Protein AF-A0A7S3E8C8-F1 (afdb_monomer_lite)

Secondary structure (DSSP, 8-state):
-HHHHHHHHHH-TTSHHHHHHHH-THHHHHHHHHHHHHHTTS-GGG---S-HHHHHHHHHS-HHHHHHHHHHHHHHHHHHHHHHHHHHHHHT--HHHHHHHHHHHHHHTHHHHHHHHHHHHHHH----HHHHHHHHHHHHHHHHHTT--

Structure (mmCIF, N/CA/C/O backbone):
data_AF-A0A7S3E8C8-F1
#
_entry.id   AF-A0A7S3E8C8-F1
#
loop_
_atom_site.group_PDB
_atom_site.id
_atom_site.type_symbol
_atom_site.label_atom_id
_atom_site.label_alt_id
_atom_site.label_comp_id
_atom_site.label_asym_id
_atom_site.label_entity_id
_atom_site.label_seq_id
_atom_site.pdbx_PDB_ins_code
_atom_site.Cartn_x
_atom_site.Cartn_y
_atom_site.Cartn_z
_atom_site.occupancy
_atom_site.B_iso_or_equiv
_atom_site.auth_seq_id
_atom_site.auth_comp_id
_atom_site.auth_asym_id
_atom_site.auth_atom_id
_atom_site.pdbx_PDB_model_num
ATOM 1 N N . MET A 1 1 ? 4.427 -25.048 -8.805 1.00 48.53 1 MET A N 1
ATOM 2 C CA . MET A 1 1 ? 4.996 -24.533 -7.536 1.00 48.53 1 MET A CA 1
ATOM 3 C C . MET A 1 1 ? 4.294 -23.279 -6.999 1.00 48.53 1 MET A C 1
ATOM 5 O O . MET A 1 1 ? 4.432 -23.003 -5.822 1.00 48.53 1 MET A O 1
ATOM 9 N N . THR A 1 2 ? 3.484 -22.568 -7.790 1.00 48.56 2 THR A N 1
ATOM 10 C CA . THR A 1 2 ? 2.741 -21.354 -7.383 1.00 48.56 2 THR A CA 1
ATOM 11 C C . THR A 1 2 ? 1.398 -21.616 -6.682 1.00 48.56 2 THR A C 1
ATOM 13 O O . THR A 1 2 ? 0.967 -20.808 -5.867 1.00 48.56 2 THR A O 1
ATOM 16 N N . LEU A 1 3 ? 0.749 -22.758 -6.941 1.00 51.91 3 LEU A N 1
ATOM 17 C CA . LEU A 1 3 ? -0.559 -23.095 -6.349 1.00 51.91 3 LEU A CA 1
ATOM 18 C C . LEU A 1 3 ? -0.491 -23.414 -4.845 1.00 51.91 3 LEU A C 1
ATOM 20 O O . LEU A 1 3 ? -1.421 -23.116 -4.103 1.00 51.91 3 LEU A O 1
ATOM 24 N N . PHE A 1 4 ? 0.621 -23.988 -4.380 1.00 50.88 4 PHE A N 1
ATOM 25 C CA . PHE A 1 4 ? 0.777 -24.381 -2.976 1.00 50.88 4 PHE A CA 1
ATOM 26 C C . PHE A 1 4 ? 0.984 -23.165 -2.064 1.00 50.88 4 PHE A C 1
ATOM 28 O O . PHE A 1 4 ? 0.383 -23.066 -0.997 1.00 50.88 4 PHE A O 1
ATOM 35 N N . THR A 1 5 ? 1.764 -22.188 -2.534 1.00 55.38 5 THR A N 1
ATOM 36 C CA . THR A 1 5 ? 1.972 -20.896 -1.868 1.00 55.38 5 THR A CA 1
ATOM 37 C C . THR A 1 5 ? 0.666 -20.110 -1.748 1.00 55.38 5 THR A C 1
ATOM 39 O O . THR A 1 5 ? 0.433 -19.465 -0.733 1.00 55.38 5 THR A O 1
ATOM 42 N N . TRP A 1 6 ? -0.220 -20.228 -2.739 1.00 53.78 6 TRP A N 1
ATOM 43 C CA . TRP A 1 6 ? -1.541 -19.597 -2.739 1.00 53.78 6 TRP A CA 1
ATOM 44 C C . TRP A 1 6 ? -2.514 -20.188 -1.725 1.00 53.78 6 TRP A C 1
ATOM 46 O O . TRP A 1 6 ? -3.202 -19.441 -1.029 1.00 53.78 6 TRP A O 1
ATOM 56 N N . ILE A 1 7 ? -2.573 -21.516 -1.612 1.00 57.75 7 ILE A N 1
ATOM 57 C CA . ILE A 1 7 ? -3.477 -22.185 -0.665 1.00 57.75 7 ILE A CA 1
ATOM 58 C C . ILE A 1 7 ? -3.061 -21.865 0.778 1.00 57.75 7 ILE A C 1
ATOM 60 O O . ILE A 1 7 ? -3.917 -21.561 1.607 1.00 57.75 7 ILE A O 1
ATOM 64 N N . LEU A 1 8 ? -1.752 -21.828 1.055 1.00 53.12 8 LEU A N 1
ATOM 65 C CA . LEU A 1 8 ? -1.210 -21.454 2.365 1.00 53.12 8 LEU A CA 1
ATOM 66 C C . LEU A 1 8 ? -1.481 -19.986 2.738 1.00 53.12 8 LEU A C 1
ATOM 68 O O . LEU A 1 8 ? -1.782 -19.703 3.896 1.00 53.12 8 LEU A O 1
ATOM 72 N N . PHE A 1 9 ? -1.426 -19.059 1.774 1.00 54.06 9 PHE A N 1
ATOM 73 C CA . PHE A 1 9 ? -1.706 -17.636 2.017 1.00 54.06 9 PHE A CA 1
ATOM 74 C C . PHE A 1 9 ? -3.205 -17.351 2.199 1.00 54.06 9 PHE A C 1
ATOM 76 O O . PHE A 1 9 ? -3.591 -16.489 2.988 1.00 54.06 9 PHE A O 1
ATOM 83 N N . THR A 1 10 ? -4.054 -18.109 1.499 1.00 59.75 10 THR A N 1
ATOM 84 C CA . THR A 1 10 ? -5.517 -17.957 1.548 1.00 59.75 10 THR A CA 1
ATOM 85 C C . THR A 1 10 ? -6.100 -18.454 2.874 1.00 59.75 10 THR A C 1
ATOM 87 O O . THR A 1 10 ? -7.103 -17.918 3.340 1.00 59.75 10 THR A O 1
ATOM 90 N N . TYR A 1 11 ? -5.471 -19.445 3.517 1.00 52.25 11 TYR A N 1
ATOM 91 C CA . TYR A 1 11 ? -6.059 -20.108 4.687 1.00 52.25 11 TYR A CA 1
ATOM 92 C C . TYR A 1 11 ? -5.745 -19.484 6.051 1.00 52.25 11 TYR A C 1
ATOM 94 O O . TYR A 1 11 ? -6.428 -19.813 7.019 1.00 52.25 11 TYR A O 1
ATOM 102 N N . SER A 1 12 ? -4.751 -18.598 6.190 1.00 42.97 12 SER A N 1
ATOM 103 C CA . SER A 1 12 ? -4.445 -18.028 7.515 1.00 42.97 12 SER A CA 1
ATOM 104 C C . SER A 1 12 ? -3.805 -16.628 7.503 1.00 42.97 12 SER A C 1
ATOM 106 O O . SER A 1 12 ? -2.688 -16.445 7.993 1.00 42.97 12 SER A O 1
ATOM 108 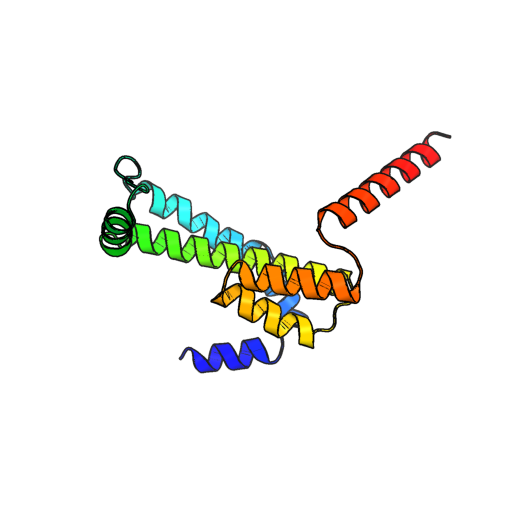N N . PRO A 1 13 ? -4.524 -15.593 7.050 1.00 51.66 13 PRO A N 1
ATOM 109 C CA . PRO A 1 13 ? -4.041 -14.214 7.118 1.00 51.66 13 PRO A CA 1
ATOM 110 C C . PRO A 1 13 ? -4.127 -13.575 8.514 1.00 51.66 13 PRO A C 1
ATOM 112 O O . PRO A 1 13 ? -3.551 -12.506 8.707 1.00 51.66 13 PRO A O 1
ATOM 115 N N . THR A 1 14 ? -4.790 -14.196 9.502 1.00 52.56 14 THR A N 1
ATOM 116 C CA . THR A 1 14 ? -4.987 -13.601 10.846 1.00 52.56 14 THR A CA 1
ATOM 117 C C . THR A 1 14 ? -4.350 -14.347 12.010 1.00 52.56 14 THR A C 1
ATOM 119 O O . THR A 1 14 ? -4.615 -14.018 13.165 1.00 52.56 14 THR A O 1
ATOM 122 N N . SER A 1 15 ? -3.468 -15.308 11.741 1.00 51.41 15 SER A N 1
ATOM 123 C CA . SER A 1 15 ? -2.573 -15.821 12.780 1.00 51.41 15 SER A CA 1
ATOM 124 C C . SER A 1 15 ? -1.452 -14.805 13.048 1.00 51.41 15 SER A C 1
ATOM 126 O O . SER A 1 15 ? -1.013 -14.085 12.148 1.00 51.41 15 SER A O 1
ATOM 128 N N . GLY A 1 16 ? -0.984 -14.716 14.297 1.00 49.22 16 GLY A N 1
ATOM 129 C CA . GLY A 1 16 ? -0.006 -13.707 14.737 1.00 49.22 16 GLY A CA 1
ATOM 130 C C . GLY A 1 16 ? 1.289 -13.645 13.911 1.00 49.22 16 GLY A C 1
ATOM 131 O O . GLY A 1 16 ? 1.915 -12.593 13.857 1.00 49.22 16 GLY A O 1
ATOM 132 N N . TYR A 1 17 ? 1.644 -14.721 13.201 1.00 44.00 17 TYR A N 1
ATOM 133 C CA . TYR A 1 17 ? 2.799 -14.785 12.299 1.00 44.00 17 TYR A CA 1
ATOM 134 C C . TYR A 1 17 ? 2.632 -13.939 11.028 1.00 44.00 17 TYR A C 1
ATOM 136 O O . TYR A 1 17 ? 3.545 -13.195 10.680 1.00 44.00 17 TYR A O 1
ATOM 144 N N . SER A 1 18 ? 1.452 -13.961 10.391 1.00 51.28 18 SER A N 1
ATOM 145 C CA . SER A 1 18 ? 1.112 -13.061 9.272 1.00 51.28 18 SER A CA 1
ATOM 146 C C . SER A 1 18 ? 1.284 -11.602 9.699 1.00 51.28 18 SER A C 1
ATOM 148 O O . SER A 1 18 ? 1.914 -10.806 9.012 1.00 51.28 18 SER A O 1
ATOM 150 N N . ARG A 1 19 ? 0.843 -11.275 10.916 1.00 49.81 19 ARG A N 1
ATOM 151 C CA . ARG A 1 19 ? 0.927 -9.931 11.496 1.00 49.81 19 ARG A CA 1
ATOM 152 C C . ARG A 1 19 ? 2.364 -9.452 11.739 1.00 49.81 19 ARG A C 1
ATOM 154 O O . ARG A 1 19 ? 2.595 -8.251 11.713 1.00 49.81 19 ARG A O 1
ATOM 161 N N . ILE A 1 20 ? 3.319 -10.361 11.944 1.00 47.94 20 ILE A N 1
ATOM 162 C CA . ILE A 1 20 ? 4.742 -10.042 12.152 1.00 47.94 20 ILE A CA 1
ATOM 163 C C . ILE A 1 20 ? 5.482 -9.954 10.811 1.00 47.94 20 ILE A C 1
ATOM 165 O O . ILE A 1 20 ? 6.244 -9.016 10.601 1.00 47.94 20 ILE A O 1
ATOM 169 N N . THR A 1 21 ? 5.230 -10.870 9.872 1.00 50.41 21 THR A N 1
ATOM 170 C CA . THR A 1 21 ? 5.872 -10.851 8.545 1.00 50.41 21 THR A CA 1
ATOM 171 C C . THR A 1 21 ? 5.335 -9.724 7.661 1.00 50.41 21 THR A C 1
ATOM 173 O O . THR A 1 21 ? 6.104 -9.075 6.961 1.00 50.41 21 THR A O 1
ATOM 176 N N . VAL A 1 22 ? 4.029 -9.455 7.726 1.00 51.84 22 VAL A N 1
ATOM 177 C CA . VAL A 1 22 ? 3.360 -8.369 6.998 1.00 51.84 22 VAL A CA 1
ATOM 178 C C . VAL A 1 22 ? 3.428 -7.058 7.788 1.00 51.84 22 VAL A C 1
ATOM 180 O O . VAL A 1 22 ? 3.573 -6.004 7.190 1.00 51.84 22 VAL A O 1
ATOM 183 N N . GLY A 1 23 ? 3.394 -7.067 9.123 1.00 48.53 23 GLY A N 1
ATOM 184 C CA . GLY A 1 23 ? 3.516 -5.835 9.923 1.00 48.53 23 GLY A CA 1
ATOM 185 C C . GLY A 1 23 ? 4.935 -5.267 10.002 1.00 48.53 23 GLY A C 1
ATOM 186 O O . GLY A 1 23 ? 5.109 -4.093 10.326 1.00 48.53 23 GLY A O 1
ATOM 187 N N . SER A 1 24 ? 5.955 -6.067 9.692 1.00 52.62 24 SER A N 1
ATOM 188 C CA . SER A 1 24 ? 7.333 -5.596 9.658 1.00 52.62 24 SER A CA 1
ATOM 189 C C . SER A 1 24 ? 7.620 -4.919 8.318 1.00 52.62 24 SER A C 1
ATOM 191 O O . SER A 1 24 ? 7.821 -5.578 7.298 1.00 52.62 24 SER A O 1
ATOM 193 N N . ALA A 1 25 ? 7.707 -3.585 8.327 1.00 58.84 25 ALA A N 1
ATOM 194 C CA . ALA A 1 25 ? 8.157 -2.773 7.188 1.00 58.84 25 ALA A CA 1
ATOM 195 C C . ALA A 1 25 ? 9.554 -3.173 6.654 1.00 58.84 25 ALA A C 1
ATOM 197 O O . ALA A 1 25 ? 9.988 -2.678 5.619 1.00 58.84 25 ALA A O 1
ATOM 198 N N . VAL A 1 26 ? 10.247 -4.092 7.335 1.00 61.03 26 VAL A N 1
ATOM 199 C CA . VAL A 1 26 ? 11.566 -4.631 6.993 1.00 61.03 26 VAL A CA 1
ATOM 200 C C . VAL A 1 26 ? 11.585 -5.325 5.629 1.00 61.03 26 VAL A C 1
ATOM 202 O O . VAL A 1 26 ? 12.539 -5.141 4.882 1.00 61.03 26 VAL A O 1
ATOM 205 N N . LEU A 1 27 ? 10.547 -6.082 5.260 1.00 63.69 27 LEU A N 1
ATOM 206 C CA . LEU A 1 27 ? 10.479 -6.773 3.962 1.00 63.69 27 LEU A CA 1
ATOM 207 C C . LEU A 1 27 ? 10.389 -5.806 2.766 1.00 63.69 27 LEU A C 1
ATOM 209 O O . LEU A 1 27 ? 11.241 -5.896 1.880 1.00 63.69 27 LEU A O 1
ATOM 213 N N . PRO A 1 28 ? 9.442 -4.846 2.730 1.00 65.06 28 PRO A N 1
ATOM 214 C CA . PRO A 1 28 ? 9.427 -3.834 1.676 1.00 65.06 28 PRO A CA 1
ATOM 215 C C . PRO A 1 28 ? 10.688 -2.956 1.688 1.00 65.06 28 PRO A C 1
ATOM 217 O O . PRO A 1 28 ? 11.153 -2.564 0.621 1.00 65.06 28 PRO A O 1
ATOM 220 N N . PHE A 1 29 ? 11.303 -2.708 2.852 1.00 66.38 29 PHE A N 1
ATOM 221 C CA . PHE A 1 29 ? 12.583 -1.994 2.928 1.00 66.38 29 PHE A CA 1
ATOM 222 C C . PHE A 1 29 ? 13.754 -2.776 2.327 1.00 66.38 29 PHE A C 1
ATOM 224 O O . PHE A 1 29 ? 14.553 -2.188 1.605 1.00 66.38 29 PHE A O 1
ATOM 231 N N . LEU A 1 30 ? 13.852 -4.084 2.574 1.00 67.88 30 LEU A N 1
ATOM 232 C CA . LEU A 1 30 ? 14.889 -4.939 1.985 1.00 67.88 30 LEU A CA 1
ATOM 233 C C . LEU A 1 30 ? 14.773 -4.991 0.458 1.00 67.88 30 LEU A C 1
ATOM 235 O O . LEU A 1 30 ? 15.778 -4.868 -0.238 1.00 67.88 30 LEU A O 1
ATOM 239 N N . PHE A 1 31 ? 13.548 -5.106 -0.061 1.00 66.94 31 PHE A N 1
ATOM 240 C CA . PHE A 1 31 ? 13.291 -5.051 -1.502 1.00 66.94 31 PHE A CA 1
ATOM 241 C C . PHE A 1 31 ? 13.584 -3.663 -2.093 1.00 66.94 31 PHE A C 1
ATOM 243 O O . PHE A 1 31 ? 14.195 -3.564 -3.156 1.00 66.94 31 PHE A O 1
ATOM 250 N N . SER A 1 32 ? 13.222 -2.593 -1.379 1.00 67.19 32 SER A N 1
ATOM 251 C CA . SER A 1 32 ? 13.526 -1.210 -1.767 1.00 67.19 32 SER A CA 1
ATOM 252 C C . SER A 1 32 ? 15.033 -0.928 -1.791 1.00 67.19 32 SER A C 1
ATOM 254 O O . SER A 1 32 ? 15.510 -0.237 -2.686 1.00 67.19 32 SER A O 1
ATOM 256 N N . LEU A 1 33 ? 15.816 -1.525 -0.882 1.00 71.75 33 LEU A N 1
ATOM 257 C CA . LEU A 1 33 ? 17.278 -1.386 -0.854 1.00 71.75 33 LEU A CA 1
ATOM 258 C C . LEU A 1 33 ? 17.973 -2.000 -2.081 1.00 71.75 33 LEU A C 1
ATOM 260 O O . LEU A 1 33 ? 19.069 -1.573 -2.437 1.00 71.75 33 LEU A O 1
ATOM 264 N N . GLY A 1 34 ? 17.348 -2.979 -2.739 1.00 69.19 34 GLY A N 1
ATOM 265 C CA . GLY A 1 34 ? 17.863 -3.567 -3.978 1.00 69.19 34 GLY A CA 1
ATOM 266 C C . GLY A 1 34 ? 17.756 -2.630 -5.185 1.00 69.19 34 GLY A C 1
ATOM 267 O O . GLY A 1 34 ? 18.578 -2.706 -6.095 1.00 69.19 34 GLY A O 1
ATOM 268 N N . ILE A 1 35 ? 16.795 -1.700 -5.178 1.00 73.38 35 ILE A N 1
ATOM 269 C CA . ILE A 1 35 ? 16.550 -0.764 -6.284 1.00 73.38 35 ILE A CA 1
ATOM 270 C C . ILE A 1 35 ? 17.755 0.148 -6.568 1.00 73.38 35 ILE A C 1
ATOM 272 O O . ILE A 1 35 ? 18.180 0.184 -7.725 1.00 73.38 35 ILE A O 1
ATOM 276 N N . PRO A 1 36 ? 18.368 0.845 -5.586 1.00 72.88 36 PRO A N 1
ATOM 277 C CA . PRO A 1 36 ? 19.541 1.668 -5.857 1.00 72.88 36 PRO A CA 1
ATOM 278 C C . PRO A 1 36 ? 20.728 0.855 -6.389 1.00 72.88 36 PRO A C 1
ATOM 280 O O . PRO A 1 36 ? 21.518 1.394 -7.142 1.00 72.88 36 PRO A O 1
ATOM 283 N N . LEU A 1 37 ? 20.862 -0.438 -6.090 1.00 72.56 37 LEU A N 1
ATOM 284 C CA . LEU A 1 37 ? 21.972 -1.239 -6.631 1.00 72.56 37 LEU A CA 1
ATOM 285 C C . LEU A 1 37 ? 21.837 -1.522 -8.134 1.00 72.56 37 LEU A C 1
ATOM 287 O O . LEU A 1 37 ? 22.843 -1.659 -8.829 1.00 72.56 37 LEU A O 1
ATOM 291 N N . VAL A 1 38 ? 20.605 -1.602 -8.638 1.00 72.06 38 VAL A N 1
ATOM 292 C CA . VAL A 1 38 ? 20.322 -1.920 -10.045 1.00 72.06 38 VAL A CA 1
ATOM 293 C C . VAL A 1 38 ? 20.105 -0.651 -10.869 1.00 72.06 38 VAL A C 1
ATOM 295 O O . VAL A 1 38 ? 20.528 -0.583 -12.018 1.00 72.06 38 VAL A O 1
ATOM 298 N N . ILE A 1 39 ? 19.532 0.403 -10.279 1.00 75.00 39 ILE A N 1
ATOM 299 C CA . ILE A 1 39 ? 19.195 1.633 -11.007 1.00 75.00 39 ILE A CA 1
ATOM 300 C C . ILE A 1 39 ? 20.423 2.388 -11.529 1.00 75.00 39 ILE A C 1
ATOM 302 O O . ILE A 1 39 ? 20.329 3.058 -12.550 1.00 75.00 39 ILE A O 1
ATOM 306 N N . TRP A 1 40 ? 21.588 2.235 -10.889 1.00 72.62 40 TRP A N 1
ATOM 307 C CA . TRP A 1 40 ? 22.852 2.801 -11.381 1.00 72.62 40 TRP A CA 1
ATOM 308 C C . TRP A 1 40 ? 23.318 2.184 -12.709 1.00 72.62 40 TRP A C 1
ATOM 310 O O . TRP A 1 40 ? 24.135 2.788 -13.398 1.00 72.62 40 TRP A O 1
ATOM 320 N N . LYS A 1 41 ? 22.809 1.002 -13.077 1.00 71.69 41 LYS A N 1
ATOM 321 C CA . LYS A 1 41 ? 23.080 0.352 -14.368 1.00 71.69 41 LYS A CA 1
ATOM 322 C C . LYS A 1 41 ? 22.092 0.756 -15.463 1.00 71.69 41 LYS A C 1
ATOM 324 O O . LYS A 1 41 ? 22.339 0.492 -16.635 1.00 71.69 41 LYS A O 1
ATOM 329 N N . VAL A 1 42 ? 20.976 1.379 -15.090 1.00 72.50 42 VAL A N 1
ATOM 330 C CA . VAL A 1 42 ? 19.905 1.751 -16.014 1.00 72.50 42 VAL A CA 1
ATOM 331 C C . VAL A 1 42 ? 20.171 3.146 -16.571 1.00 72.50 42 VAL A C 1
ATOM 333 O O . VAL A 1 42 ? 20.281 4.113 -15.819 1.00 72.50 42 VAL A O 1
ATOM 336 N N . ASP A 1 43 ? 20.211 3.281 -17.898 1.00 73.12 43 ASP A N 1
ATOM 337 C CA . ASP A 1 43 ? 20.355 4.587 -18.548 1.00 73.12 43 ASP A CA 1
ATOM 338 C C . ASP A 1 43 ? 19.012 5.332 -18.637 1.00 73.12 43 ASP A C 1
ATOM 340 O O . ASP A 1 43 ? 18.309 5.333 -19.646 1.00 73.12 43 ASP A O 1
ATOM 344 N N . ILE A 1 44 ? 18.641 5.997 -17.544 1.00 68.00 44 ILE A N 1
ATOM 345 C CA . ILE A 1 44 ? 17.363 6.717 -17.409 1.00 68.00 44 ILE A CA 1
ATOM 346 C C . ILE A 1 44 ? 17.252 7.896 -18.402 1.00 68.00 44 ILE A C 1
ATOM 348 O O . ILE A 1 44 ? 16.152 8.372 -18.677 1.00 68.00 44 ILE A O 1
ATOM 352 N N . ARG A 1 45 ? 18.364 8.383 -18.975 1.00 67.19 45 ARG A N 1
ATOM 353 C CA . ARG A 1 45 ? 18.368 9.567 -19.857 1.00 67.19 45 ARG A CA 1
ATOM 354 C C . ARG A 1 45 ? 17.656 9.338 -21.188 1.00 67.19 45 ARG A C 1
ATOM 356 O O . ARG A 1 45 ? 17.134 10.292 -21.754 1.00 67.19 45 ARG A O 1
ATOM 363 N N . ASN A 1 46 ? 17.608 8.094 -21.656 1.00 67.00 46 ASN A N 1
ATOM 364 C CA . ASN A 1 46 ? 16.944 7.710 -22.902 1.00 67.00 46 ASN A CA 1
ATOM 365 C C . ASN A 1 46 ? 15.527 7.150 -22.677 1.00 67.00 46 ASN A C 1
ATOM 367 O O . ASN A 1 46 ? 14.907 6.629 -23.606 1.00 67.00 46 ASN A O 1
ATOM 371 N N . LEU A 1 47 ? 14.997 7.247 -21.451 1.00 71.00 47 LEU A N 1
ATOM 372 C CA . LEU A 1 47 ? 13.693 6.698 -21.103 1.00 71.00 47 LEU A CA 1
ATOM 373 C C . LEU A 1 47 ? 12.564 7.525 -21.736 1.00 71.00 47 LEU A C 1
ATOM 375 O O . LEU A 1 47 ? 12.167 8.574 -21.227 1.00 71.00 47 LEU A O 1
ATOM 379 N N . ASN A 1 48 ? 12.007 7.026 -22.838 1.00 73.56 48 ASN A N 1
ATOM 380 C CA . ASN A 1 48 ? 10.849 7.633 -23.480 1.00 73.56 48 ASN A CA 1
ATOM 381 C C . ASN A 1 48 ? 9.538 6.988 -22.989 1.00 73.56 48 ASN A C 1
ATOM 383 O O . ASN A 1 48 ? 9.125 5.939 -23.480 1.00 73.56 48 ASN A O 1
ATOM 387 N N . ILE A 1 49 ? 8.872 7.647 -22.034 1.00 76.81 49 ILE A N 1
ATOM 388 C CA . ILE A 1 49 ? 7.569 7.243 -21.467 1.00 76.81 49 ILE A CA 1
ATOM 389 C C . ILE A 1 49 ? 6.354 7.753 -22.263 1.00 76.81 49 ILE A C 1
ATOM 391 O O . ILE A 1 49 ? 5.218 7.477 -21.886 1.00 76.81 49 ILE A O 1
ATOM 395 N N . SER A 1 50 ? 6.563 8.497 -23.355 1.00 79.56 50 SER A N 1
ATOM 396 C CA . SER A 1 50 ? 5.463 9.100 -24.129 1.00 79.56 50 SER A CA 1
ATOM 397 C C . SER A 1 50 ? 4.726 8.112 -25.040 1.00 79.56 50 SER A C 1
ATOM 399 O O . SER A 1 50 ? 3.611 8.396 -25.471 1.00 79.56 50 SER A O 1
ATOM 401 N N . SER A 1 51 ? 5.313 6.941 -25.312 1.00 84.44 51 SER A N 1
ATOM 402 C CA . SER A 1 51 ? 4.715 5.899 -26.148 1.00 84.44 51 SER A CA 1
ATOM 403 C C . SER A 1 51 ? 4.812 4.526 -25.488 1.00 84.44 51 SER A C 1
ATOM 405 O O . SER A 1 51 ? 5.867 4.134 -24.985 1.00 84.44 51 SER A O 1
ATOM 407 N N . ILE A 1 52 ? 3.713 3.764 -25.542 1.00 82.38 52 ILE A N 1
ATOM 408 C CA . ILE A 1 52 ? 3.633 2.391 -25.011 1.00 82.38 52 ILE A CA 1
ATOM 409 C C . ILE A 1 52 ? 4.637 1.472 -25.719 1.00 82.38 52 ILE A C 1
ATOM 411 O O . ILE A 1 52 ? 5.178 0.553 -25.109 1.00 82.38 52 ILE A O 1
ATOM 415 N N . GLU A 1 53 ? 4.910 1.723 -26.998 1.00 83.31 53 GLU A N 1
ATOM 416 C CA . GLU A 1 53 ? 5.816 0.897 -27.793 1.00 83.31 53 GLU A CA 1
ATOM 417 C C . GLU A 1 53 ? 7.279 1.112 -27.398 1.00 83.31 53 GLU A C 1
ATOM 419 O O . GLU A 1 53 ? 8.003 0.146 -27.160 1.00 83.31 53 GLU A O 1
ATOM 424 N N . SER A 1 54 ? 7.690 2.368 -27.206 1.00 78.69 54 SER A N 1
ATOM 425 C CA . SER A 1 54 ? 9.013 2.701 -26.665 1.00 78.69 54 SER A CA 1
ATOM 426 C C . SER A 1 54 ? 9.197 2.150 -25.250 1.00 78.69 54 SER A C 1
ATOM 428 O O . SER A 1 54 ? 10.249 1.591 -24.939 1.00 78.69 54 SER A O 1
ATOM 430 N N . LEU A 1 55 ? 8.153 2.231 -24.419 1.00 81.06 55 LEU A N 1
ATOM 431 C CA . LEU A 1 55 ? 8.165 1.682 -23.068 1.00 81.06 55 LEU A CA 1
ATOM 432 C C . LEU A 1 55 ? 8.312 0.155 -23.075 1.00 81.06 55 LEU A C 1
ATOM 434 O O . LEU A 1 55 ? 9.118 -0.383 -22.322 1.00 81.06 55 LEU A O 1
ATOM 438 N N . ARG A 1 56 ? 7.582 -0.550 -23.950 1.00 81.44 56 ARG A N 1
ATOM 439 C CA . ARG A 1 56 ? 7.687 -2.008 -24.103 1.00 81.44 56 ARG A CA 1
ATOM 440 C C . ARG A 1 56 ? 9.105 -2.415 -24.490 1.00 81.44 56 ARG A C 1
ATOM 442 O O . ARG A 1 56 ? 9.674 -3.287 -23.844 1.00 81.44 56 ARG A O 1
ATOM 449 N N . THR A 1 57 ? 9.678 -1.784 -25.509 1.00 80.94 57 THR A N 1
ATOM 450 C CA . THR A 1 57 ? 11.032 -2.110 -25.977 1.00 80.94 57 THR A CA 1
ATOM 451 C C . THR A 1 57 ? 12.070 -1.887 -24.883 1.00 80.94 57 THR A C 1
ATOM 453 O O . THR A 1 57 ? 12.984 -2.689 -24.734 1.00 80.94 57 THR A O 1
ATOM 456 N N . TYR A 1 58 ? 11.905 -0.843 -24.070 1.00 75.56 58 TYR A N 1
ATOM 457 C CA . TYR A 1 58 ? 12.834 -0.542 -22.987 1.00 75.56 58 TYR A CA 1
ATOM 458 C C . TYR A 1 58 ? 12.671 -1.470 -21.769 1.00 75.56 58 TYR A C 1
ATOM 460 O O . TYR A 1 58 ? 13.668 -1.906 -21.201 1.00 75.56 58 TYR A O 1
ATOM 468 N N . LEU A 1 59 ? 11.435 -1.820 -21.385 1.00 77.50 59 LEU A N 1
ATOM 469 C CA . LEU A 1 59 ? 11.172 -2.738 -20.266 1.00 77.50 59 LEU A CA 1
ATOM 470 C C . LEU A 1 59 ? 11.551 -4.184 -20.587 1.00 77.50 59 LEU A C 1
ATOM 472 O O . LEU A 1 59 ? 12.100 -4.867 -19.732 1.00 77.50 59 LEU A O 1
ATOM 476 N N . PHE A 1 60 ? 11.232 -4.665 -21.790 1.00 78.31 60 PHE A N 1
ATOM 477 C CA . PHE A 1 60 ? 11.500 -6.051 -22.186 1.00 78.31 60 PHE A CA 1
ATOM 478 C C . PHE A 1 60 ? 12.859 -6.236 -22.865 1.00 78.31 60 PHE A C 1
ATOM 480 O O . PHE A 1 60 ? 13.296 -7.367 -23.039 1.00 78.31 60 PHE A O 1
ATOM 487 N N . GLY A 1 61 ? 13.523 -5.150 -23.265 1.00 79.88 61 GLY A N 1
ATOM 488 C CA . GLY A 1 61 ? 14.860 -5.194 -23.857 1.00 79.88 61 GLY A CA 1
ATOM 489 C C . GLY A 1 61 ? 15.995 -5.152 -22.836 1.00 79.88 61 GLY A C 1
ATOM 490 O O . GLY A 1 61 ? 17.149 -5.304 -23.227 1.00 79.88 61 GLY A O 1
ATOM 491 N N . ASN A 1 62 ? 15.697 -4.914 -21.555 1.00 78.31 62 ASN A N 1
ATOM 492 C CA . ASN A 1 62 ? 16.714 -4.710 -20.532 1.00 78.31 62 ASN A CA 1
ATOM 493 C C . ASN A 1 62 ? 16.306 -5.397 -19.220 1.00 78.31 62 ASN A C 1
ATOM 495 O O . ASN A 1 62 ? 15.459 -4.895 -18.476 1.00 78.31 62 ASN A O 1
ATOM 499 N N . ASP A 1 63 ? 16.920 -6.547 -18.939 1.00 81.50 63 ASP A N 1
ATOM 500 C CA . ASP A 1 63 ? 16.576 -7.389 -17.787 1.00 81.50 63 ASP A CA 1
ATOM 501 C C . ASP A 1 63 ? 16.701 -6.633 -16.455 1.00 81.50 63 ASP A C 1
ATOM 503 O O . ASP A 1 63 ? 15.874 -6.809 -15.562 1.00 81.50 63 ASP A O 1
ATOM 507 N N . ASP A 1 64 ? 17.676 -5.725 -16.338 1.00 80.38 64 ASP A N 1
ATOM 508 C CA . ASP A 1 64 ? 17.875 -4.887 -15.149 1.00 80.38 64 ASP A CA 1
ATOM 509 C C . ASP A 1 64 ? 16.682 -3.943 -14.897 1.00 80.38 64 ASP A C 1
ATOM 511 O O . ASP A 1 64 ? 16.249 -3.758 -13.756 1.00 80.38 64 ASP A O 1
ATOM 515 N N . VAL A 1 65 ? 16.102 -3.374 -15.959 1.00 78.81 65 VAL A N 1
ATOM 516 C CA . VAL A 1 65 ? 14.934 -2.479 -15.874 1.00 78.81 65 VAL A CA 1
ATOM 517 C C . VAL A 1 65 ? 13.695 -3.262 -15.459 1.00 78.81 65 VAL A C 1
ATOM 519 O O . VAL A 1 65 ? 12.936 -2.816 -14.594 1.00 78.81 65 VAL A O 1
ATOM 522 N N . LEU A 1 66 ? 13.509 -4.449 -16.040 1.00 82.00 66 LEU A N 1
ATOM 523 C CA . LEU A 1 66 ? 12.426 -5.351 -15.672 1.00 82.00 66 LEU A CA 1
ATOM 524 C C . LEU A 1 66 ? 12.531 -5.765 -14.201 1.00 82.00 66 LEU A C 1
ATOM 526 O O . LEU A 1 66 ? 11.531 -5.767 -13.482 1.00 82.00 66 LEU A O 1
ATOM 530 N N . LEU A 1 67 ? 13.742 -6.069 -13.735 1.00 81.31 67 LEU A N 1
ATOM 531 C CA . LEU A 1 67 ? 14.006 -6.468 -12.359 1.00 81.31 67 LEU A CA 1
ATOM 532 C C . LEU A 1 67 ? 13.671 -5.328 -11.389 1.00 81.31 67 LEU A C 1
ATOM 534 O O . LEU A 1 67 ? 12.936 -5.551 -10.427 1.00 81.31 67 LEU A O 1
ATOM 538 N N . VAL A 1 68 ? 14.112 -4.097 -11.670 1.00 82.00 68 VAL A N 1
ATOM 539 C CA . VAL A 1 68 ? 13.731 -2.908 -10.883 1.00 82.00 68 VAL A CA 1
ATOM 540 C C . VAL A 1 68 ? 12.214 -2.753 -10.823 1.00 82.00 68 VAL A C 1
ATOM 542 O O . VAL A 1 68 ? 11.663 -2.569 -9.737 1.00 82.00 68 VAL A O 1
ATOM 545 N N . PHE A 1 69 ? 11.532 -2.880 -11.961 1.00 81.44 69 PHE A N 1
ATOM 546 C CA . PHE A 1 69 ? 10.078 -2.759 -12.029 1.00 81.44 69 PHE A CA 1
ATOM 547 C C . PHE A 1 69 ? 9.367 -3.826 -11.181 1.00 81.44 69 PHE A C 1
ATOM 549 O O . PHE A 1 69 ? 8.455 -3.507 -10.417 1.00 81.44 69 PHE A O 1
ATOM 556 N N . VAL A 1 70 ? 9.815 -5.083 -11.251 1.00 82.81 70 VAL A N 1
ATOM 557 C CA . VAL A 1 70 ? 9.257 -6.191 -10.460 1.00 82.81 70 VAL A CA 1
ATOM 558 C C . VAL A 1 70 ? 9.506 -5.996 -8.964 1.00 82.81 70 VAL A C 1
ATOM 560 O O . VAL A 1 70 ? 8.579 -6.169 -8.170 1.00 82.81 70 VAL A O 1
ATOM 563 N N . LEU A 1 71 ? 10.721 -5.605 -8.560 1.00 80.81 71 LEU A N 1
ATOM 564 C CA . LEU A 1 71 ? 11.034 -5.320 -7.154 1.00 80.81 71 LEU A CA 1
ATOM 565 C C . LEU A 1 71 ? 10.166 -4.179 -6.620 1.00 80.81 71 LEU A C 1
ATOM 567 O O . LEU A 1 71 ? 9.629 -4.281 -5.516 1.00 80.81 71 LEU A O 1
ATOM 571 N N . GLN A 1 72 ? 9.994 -3.115 -7.406 1.00 79.06 72 GLN A N 1
ATOM 572 C CA . GLN A 1 72 ? 9.193 -1.958 -7.021 1.00 79.06 72 GLN A CA 1
ATOM 573 C C . GLN A 1 72 ? 7.704 -2.304 -6.906 1.00 79.06 72 GLN A C 1
ATOM 575 O O . GLN A 1 72 ? 7.060 -1.907 -5.933 1.00 79.06 72 GLN A O 1
ATOM 580 N N . TYR A 1 73 ? 7.169 -3.097 -7.840 1.00 80.12 73 TYR A N 1
ATOM 581 C CA . TYR A 1 73 ? 5.799 -3.608 -7.773 1.00 80.12 73 TYR A CA 1
ATOM 582 C C . TYR A 1 73 ? 5.573 -4.461 -6.517 1.00 80.12 73 TYR A C 1
ATOM 584 O O . TYR A 1 73 ? 4.592 -4.270 -5.794 1.00 80.12 73 TYR A O 1
ATOM 592 N N . LEU A 1 74 ? 6.505 -5.368 -6.211 1.00 79.44 74 LEU A N 1
ATOM 593 C CA . LEU A 1 74 ? 6.395 -6.257 -5.057 1.00 79.44 74 LEU A CA 1
ATOM 594 C C . LEU A 1 74 ? 6.504 -5.493 -3.730 1.00 79.44 74 LEU A C 1
ATOM 596 O O . LEU A 1 74 ? 5.720 -5.736 -2.812 1.00 79.44 74 LEU A O 1
ATOM 600 N N . ALA A 1 75 ? 7.431 -4.535 -3.641 1.00 80.00 75 ALA A N 1
ATOM 601 C CA . ALA A 1 75 ? 7.589 -3.677 -2.471 1.00 80.00 75 ALA A CA 1
ATOM 602 C C . ALA A 1 75 ? 6.324 -2.848 -2.205 1.00 80.00 75 ALA A C 1
ATOM 604 O O . ALA A 1 75 ? 5.876 -2.769 -1.060 1.00 80.00 75 ALA A O 1
ATOM 605 N N . TYR A 1 76 ? 5.716 -2.282 -3.253 1.00 78.44 76 TYR A N 1
ATOM 606 C CA . TYR A 1 76 ? 4.460 -1.543 -3.135 1.00 78.44 76 TYR A CA 1
ATOM 607 C C . TYR A 1 76 ? 3.313 -2.439 -2.655 1.00 78.44 76 TYR A C 1
ATOM 609 O O . TYR A 1 76 ? 2.621 -2.090 -1.699 1.00 78.44 76 TYR A O 1
ATOM 617 N N . GLY A 1 77 ? 3.145 -3.621 -3.257 1.00 79.12 77 GLY A N 1
ATOM 618 C CA . GLY A 1 77 ? 2.106 -4.574 -2.859 1.00 79.12 77 GLY A CA 1
ATOM 619 C C . GLY A 1 77 ? 2.228 -5.010 -1.396 1.00 79.12 77 GLY A C 1
ATOM 620 O O . GLY A 1 77 ? 1.229 -5.044 -0.677 1.00 79.12 77 GLY A O 1
ATOM 621 N N . LEU A 1 78 ? 3.454 -5.274 -0.930 1.00 77.19 78 LEU A N 1
ATOM 622 C CA . LEU A 1 78 ? 3.724 -5.597 0.471 1.00 77.19 78 LEU A CA 1
ATOM 623 C C . LEU A 1 78 ? 3.400 -4.418 1.388 1.00 77.19 78 LEU A C 1
ATOM 625 O O . LEU A 1 78 ? 2.646 -4.602 2.334 1.00 77.19 78 LEU A O 1
ATOM 629 N N . LEU A 1 79 ? 3.894 -3.214 1.085 1.00 80.31 79 LEU A N 1
ATOM 630 C CA . LEU A 1 79 ? 3.659 -2.013 1.894 1.00 80.31 79 LEU A CA 1
ATOM 631 C C . LEU A 1 79 ? 2.160 -1.719 2.071 1.00 80.31 79 LEU A C 1
ATOM 633 O O . LEU A 1 79 ? 1.691 -1.452 3.179 1.00 80.31 79 LEU A O 1
ATOM 637 N N . VAL A 1 80 ? 1.400 -1.786 0.980 1.00 80.56 80 VAL A N 1
ATOM 638 C CA . VAL A 1 80 ? -0.044 -1.540 0.990 1.00 80.56 80 VAL A CA 1
ATOM 639 C C . VAL A 1 80 ? -0.787 -2.659 1.719 1.00 80.56 80 VAL A C 1
ATOM 641 O O . VAL A 1 80 ? -1.676 -2.378 2.523 1.00 80.56 80 VAL A O 1
ATOM 644 N N . GLY A 1 81 ? -0.403 -3.920 1.503 1.00 78.88 81 GLY A N 1
ATOM 645 C CA . GLY A 1 81 ? -0.952 -5.062 2.235 1.00 78.88 81 GLY A CA 1
ATOM 646 C C . GLY A 1 81 ? -0.715 -4.957 3.745 1.00 78.88 81 GLY A C 1
ATOM 647 O O . GLY A 1 81 ? -1.634 -5.198 4.529 1.00 78.88 81 GLY A O 1
ATOM 648 N N . SER A 1 82 ? 0.478 -4.516 4.156 1.00 76.81 82 SER A N 1
ATOM 649 C CA . SER A 1 82 ? 0.828 -4.206 5.546 1.00 76.81 82 SER A CA 1
ATOM 650 C C . SER A 1 82 ? -0.089 -3.159 6.142 1.00 76.81 82 SER A C 1
ATOM 652 O O . SER A 1 82 ? -0.675 -3.374 7.206 1.00 76.81 82 SER A O 1
ATOM 654 N N . TRP A 1 83 ? -0.243 -2.038 5.440 1.00 79.38 83 TRP A N 1
ATOM 655 C CA . TRP A 1 83 ? -1.112 -0.954 5.868 1.00 79.38 83 TRP A CA 1
ATOM 656 C C . TRP A 1 83 ? -2.560 -1.424 6.032 1.00 79.38 83 TRP A C 1
ATOM 658 O O . TRP A 1 83 ? -3.147 -1.202 7.089 1.00 79.38 83 TRP A O 1
ATOM 668 N N . MET A 1 84 ? -3.103 -2.149 5.048 1.00 77.44 84 MET A N 1
ATOM 669 C CA . MET A 1 84 ? -4.453 -2.710 5.122 1.00 77.44 84 MET A CA 1
ATOM 670 C C . MET A 1 84 ? -4.609 -3.637 6.326 1.00 77.44 84 MET A C 1
ATOM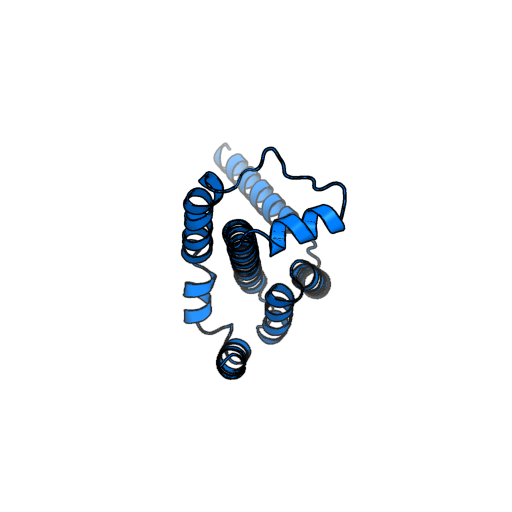 672 O O . MET A 1 84 ? -5.565 -3.480 7.075 1.00 77.44 84 MET A O 1
ATOM 676 N N . ALA A 1 85 ? -3.669 -4.564 6.548 1.00 75.62 85 ALA A N 1
ATOM 677 C CA . ALA A 1 85 ? -3.696 -5.510 7.667 1.00 75.62 85 ALA A CA 1
ATOM 678 C C . ALA A 1 85 ? -3.720 -4.806 9.036 1.00 75.62 85 ALA A C 1
ATOM 680 O O . ALA A 1 85 ? -4.485 -5.182 9.928 1.00 75.62 85 ALA A O 1
ATOM 681 N N . LEU A 1 86 ? -2.901 -3.765 9.198 1.00 75.69 86 LEU A N 1
ATOM 682 C CA . LEU A 1 86 ? -2.867 -2.925 10.396 1.00 75.69 86 LEU A CA 1
ATOM 683 C C . LEU A 1 86 ? -4.170 -2.139 10.575 1.00 75.69 86 LEU A C 1
ATOM 685 O O . LEU A 1 86 ? -4.718 -2.109 11.677 1.00 75.69 86 LEU A O 1
ATOM 689 N N . ASP A 1 87 ? -4.668 -1.528 9.505 1.00 78.75 87 ASP A N 1
ATOM 690 C CA . ASP A 1 87 ? -5.880 -0.712 9.511 1.00 78.75 87 ASP A CA 1
ATOM 691 C C . ASP A 1 87 ? -7.122 -1.551 9.838 1.00 78.75 87 ASP A C 1
ATOM 693 O O . ASP A 1 87 ? -7.877 -1.209 10.748 1.00 78.75 87 ASP A O 1
ATOM 697 N N . GLY A 1 88 ? -7.295 -2.713 9.206 1.00 76.19 88 GLY A N 1
ATOM 698 C CA . GLY A 1 88 ? -8.437 -3.579 9.494 1.00 76.19 88 GLY A CA 1
ATOM 699 C C . GLY A 1 88 ? -8.377 -4.193 10.889 1.00 76.19 88 GLY A C 1
ATOM 700 O O . GLY A 1 88 ? -9.417 -4.318 11.533 1.00 76.19 88 GLY A O 1
ATOM 701 N N . ALA A 1 89 ? -7.179 -4.468 11.420 1.00 74.69 89 ALA A N 1
ATOM 702 C CA . ALA A 1 89 ? -7.022 -4.864 12.818 1.00 74.69 89 ALA A CA 1
ATOM 703 C C . ALA A 1 89 ? -7.411 -3.735 13.792 1.00 74.69 89 ALA A C 1
ATOM 705 O O . ALA A 1 89 ? -8.039 -4.009 14.812 1.00 74.69 89 ALA A O 1
ATOM 706 N N . ARG A 1 90 ? -7.078 -2.471 13.484 1.00 74.25 90 ARG A N 1
ATOM 707 C CA . ARG A 1 90 ? -7.487 -1.298 14.285 1.00 74.25 90 ARG A CA 1
ATOM 708 C C . ARG A 1 90 ? -8.996 -1.063 14.234 1.00 74.25 90 ARG A C 1
ATOM 710 O O . ARG A 1 90 ? -9.594 -0.702 15.240 1.00 74.25 90 ARG A O 1
ATOM 717 N N . LEU A 1 91 ? -9.609 -1.275 13.073 1.00 75.75 91 LEU A N 1
ATOM 718 C CA . LEU A 1 91 ? -11.036 -1.046 12.835 1.00 75.75 91 LEU A CA 1
ATOM 719 C C . LEU A 1 91 ? -11.921 -2.256 13.191 1.00 75.75 91 LEU A C 1
ATOM 721 O O . LEU A 1 91 ? -13.148 -2.187 13.052 1.00 75.75 91 LEU A O 1
ATOM 725 N N . GLY A 1 92 ? -11.322 -3.365 13.634 1.00 77.12 92 GLY A N 1
ATOM 726 C CA . GLY A 1 92 ? -12.028 -4.609 13.939 1.00 77.12 92 GLY A CA 1
ATOM 727 C C . GLY A 1 92 ? -12.774 -5.174 12.728 1.00 77.12 92 GLY A C 1
ATOM 728 O O . GLY A 1 92 ? -13.900 -5.647 12.871 1.00 77.12 92 GLY A O 1
ATOM 729 N N . ILE A 1 93 ? -12.197 -5.046 11.529 1.00 79.12 93 ILE A N 1
ATOM 730 C CA . ILE A 1 93 ? -12.747 -5.626 10.300 1.00 79.12 93 ILE A CA 1
ATOM 731 C C . ILE A 1 93 ? -12.510 -7.140 10.351 1.00 79.12 93 ILE A C 1
ATOM 733 O O . ILE A 1 93 ? -11.392 -7.574 10.639 1.00 79.12 93 ILE A O 1
ATOM 737 N N . PRO A 1 94 ? -13.537 -7.965 10.090 1.00 76.81 94 PRO A N 1
ATOM 738 C CA . PRO A 1 94 ? -13.400 -9.406 10.191 1.00 76.81 94 PRO A CA 1
ATOM 739 C C . PRO A 1 94 ? -12.441 -9.956 9.128 1.00 76.81 94 PRO A C 1
ATOM 741 O O . PRO A 1 94 ? -12.471 -9.566 7.958 1.00 76.81 94 PRO A O 1
ATOM 744 N N . SER A 1 95 ? -11.627 -10.926 9.545 1.00 71.00 95 SER A N 1
ATOM 745 C CA . SER A 1 95 ? -10.564 -11.556 8.757 1.00 71.00 95 SER A CA 1
ATOM 746 C C . SER A 1 95 ? -11.009 -12.008 7.370 1.00 71.00 95 SER A C 1
ATOM 748 O O . SER A 1 95 ? -10.276 -11.824 6.404 1.00 71.00 95 SER A O 1
ATOM 750 N N . TYR A 1 96 ? -12.220 -12.565 7.263 1.00 75.94 96 TYR A N 1
ATOM 751 C CA . TYR A 1 96 ? -12.741 -13.135 6.019 1.00 75.94 96 TYR A CA 1
ATOM 752 C C . TYR A 1 96 ? -12.959 -12.087 4.914 1.00 75.94 96 TYR A C 1
ATOM 754 O O . TYR A 1 96 ? -12.873 -12.439 3.744 1.00 75.94 96 TYR A O 1
ATOM 762 N N . LEU A 1 97 ? -13.201 -10.814 5.261 1.00 77.00 97 LEU A N 1
ATOM 763 C CA . LEU A 1 97 ? -13.297 -9.713 4.290 1.00 77.00 97 LEU A CA 1
ATOM 764 C C . LEU A 1 97 ? -11.924 -9.152 3.925 1.00 77.00 97 LEU A C 1
ATOM 766 O O . LEU A 1 97 ? -11.731 -8.664 2.813 1.00 77.00 97 LEU A O 1
ATOM 770 N N . MET A 1 98 ? -10.952 -9.243 4.835 1.00 75.75 98 MET A N 1
ATOM 771 C CA . MET A 1 98 ? -9.590 -8.793 4.556 1.00 75.75 98 MET A CA 1
ATOM 772 C C . MET A 1 98 ? -8.869 -9.709 3.572 1.00 75.75 98 MET A C 1
ATOM 774 O O . MET A 1 98 ? -8.178 -9.201 2.696 1.00 75.75 98 MET A O 1
ATOM 778 N N . VAL A 1 99 ? -9.043 -11.033 3.674 1.00 74.31 99 VAL A N 1
ATOM 779 C CA . VAL A 1 99 ? -8.368 -12.009 2.792 1.00 74.31 99 VAL A CA 1
ATOM 780 C C . VAL A 1 99 ? -8.564 -11.704 1.302 1.00 74.31 99 VAL A C 1
ATOM 782 O O . VAL A 1 99 ? -7.559 -11.552 0.604 1.00 74.31 99 VAL A O 1
ATOM 785 N N . PRO A 1 100 ? -9.805 -11.568 0.789 1.00 78.31 100 PRO A N 1
ATOM 786 C CA . PRO A 1 100 ? -10.018 -11.290 -0.626 1.00 78.31 100 PRO A CA 1
ATOM 787 C C . PRO A 1 100 ? -9.499 -9.905 -1.022 1.00 78.31 100 PRO A C 1
ATOM 789 O O . PRO A 1 100 ? -8.963 -9.761 -2.117 1.00 78.31 100 PRO A O 1
ATOM 792 N N . CYS A 1 101 ? -9.577 -8.907 -0.133 1.00 78.56 101 CYS A N 1
ATOM 793 C CA . CYS A 1 101 ? -9.032 -7.577 -0.406 1.00 78.56 101 CYS A CA 1
ATOM 794 C C . CYS A 1 101 ? -7.504 -7.618 -0.548 1.00 78.56 101 CYS A C 1
ATOM 796 O O . CYS A 1 101 ? -6.966 -7.072 -1.504 1.00 78.56 101 CYS A O 1
ATOM 798 N N . LEU A 1 102 ? -6.799 -8.300 0.361 1.00 74.75 102 LEU A N 1
ATOM 799 C CA . LEU A 1 102 ? -5.343 -8.465 0.291 1.00 74.75 102 LEU A CA 1
ATOM 800 C C . LEU A 1 102 ? -4.915 -9.247 -0.957 1.00 74.75 102 LEU A C 1
ATOM 802 O O . LEU A 1 102 ? -3.953 -8.857 -1.619 1.00 74.75 102 LEU A O 1
ATOM 806 N N . ALA A 1 103 ? -5.639 -10.312 -1.307 1.00 77.06 103 ALA A N 1
ATOM 807 C CA . ALA A 1 103 ? -5.379 -11.064 -2.531 1.00 77.06 103 ALA A CA 1
ATOM 808 C C . ALA A 1 103 ? -5.571 -10.180 -3.774 1.00 77.06 103 ALA A C 1
ATOM 810 O O . ALA A 1 103 ? -4.696 -10.124 -4.638 1.00 77.06 103 ALA A O 1
ATOM 811 N N . MET A 1 104 ? -6.665 -9.417 -3.841 1.00 78.56 104 MET A N 1
ATOM 812 C CA . MET A 1 104 ? -6.890 -8.460 -4.925 1.00 78.56 104 MET A CA 1
ATOM 813 C C . MET A 1 104 ? -5.808 -7.382 -4.983 1.00 78.56 104 MET A C 1
ATOM 815 O O . MET A 1 104 ? -5.432 -6.985 -6.078 1.00 78.56 104 MET A O 1
ATOM 819 N N . THR A 1 105 ? -5.258 -6.935 -3.855 1.00 81.25 105 THR A N 1
ATOM 820 C CA . THR A 1 105 ? -4.169 -5.947 -3.849 1.00 81.25 105 THR A CA 1
ATOM 821 C C . THR A 1 105 ? -2.871 -6.518 -4.425 1.00 81.25 105 THR A C 1
ATOM 823 O O . THR A 1 105 ? -2.162 -5.812 -5.135 1.00 81.25 105 THR A O 1
ATOM 826 N N . MET A 1 106 ? -2.559 -7.801 -4.205 1.00 73.81 106 MET A N 1
ATOM 827 C CA . MET A 1 106 ? -1.385 -8.423 -4.840 1.00 73.81 106 MET A CA 1
ATOM 828 C C . MET A 1 106 ? -1.540 -8.596 -6.357 1.00 73.81 106 MET A C 1
ATOM 830 O O . MET A 1 106 ? -0.556 -8.464 -7.087 1.00 73.81 106 MET A O 1
ATOM 834 N N . TYR A 1 107 ? -2.750 -8.907 -6.832 1.00 72.88 107 TYR A N 1
ATOM 835 C CA . TYR A 1 107 ? -2.994 -9.256 -8.240 1.00 72.88 107 TYR A CA 1
ATOM 836 C C . TYR A 1 107 ? -3.450 -8.092 -9.110 1.00 72.88 107 TYR A C 1
ATOM 838 O O . TYR A 1 107 ? -3.063 -8.000 -10.270 1.00 72.88 107 TYR A O 1
ATOM 846 N N . LEU A 1 108 ? -4.279 -7.216 -8.555 1.00 78.88 108 LEU A N 1
ATOM 847 C CA . LEU A 1 108 ? -4.875 -6.076 -9.241 1.00 78.88 108 LEU A CA 1
ATOM 848 C C . LEU A 1 108 ? -4.341 -4.740 -8.704 1.00 78.88 108 LEU A C 1
ATOM 850 O O . LEU A 1 108 ? -4.898 -3.688 -9.023 1.00 78.88 108 LEU A O 1
ATOM 854 N N . GLY A 1 109 ? -3.284 -4.770 -7.882 1.00 77.25 109 GLY A N 1
ATOM 855 C CA . GLY A 1 109 ? -2.606 -3.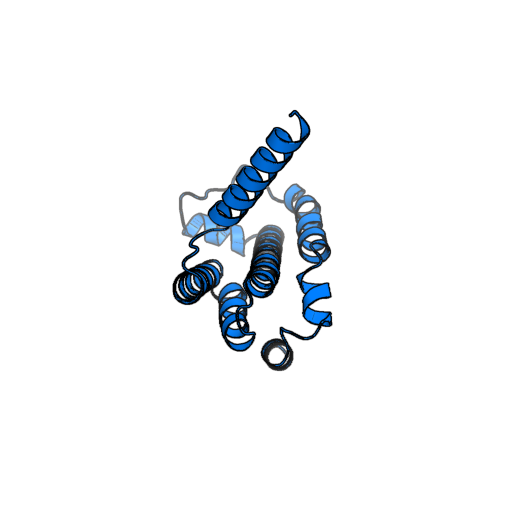589 -7.354 1.00 77.25 109 GLY A CA 1
ATOM 856 C C . GLY A 1 109 ? -3.576 -2.627 -6.651 1.00 77.25 109 GLY A C 1
ATOM 857 O O . GLY A 1 109 ? -4.130 -2.967 -5.602 1.00 77.25 109 GLY A O 1
ATOM 858 N N . PRO A 1 110 ? -3.825 -1.427 -7.211 1.00 77.12 110 PRO A N 1
ATOM 859 C CA . PRO A 1 110 ? -4.674 -0.410 -6.588 1.00 77.12 110 PRO A CA 1
ATOM 860 C C . PRO A 1 110 ? -6.155 -0.803 -6.492 1.00 77.12 110 PRO A C 1
ATOM 862 O O . PRO A 1 110 ? -6.875 -0.264 -5.652 1.00 77.12 110 PRO A O 1
ATOM 865 N N . PHE A 1 111 ? -6.633 -1.746 -7.309 1.00 80.38 111 PHE A N 1
ATOM 866 C CA . PHE A 1 111 ? -8.043 -2.140 -7.273 1.00 80.38 111 PHE A CA 1
ATOM 867 C C . PHE A 1 111 ? -8.414 -2.838 -5.957 1.00 80.38 111 PHE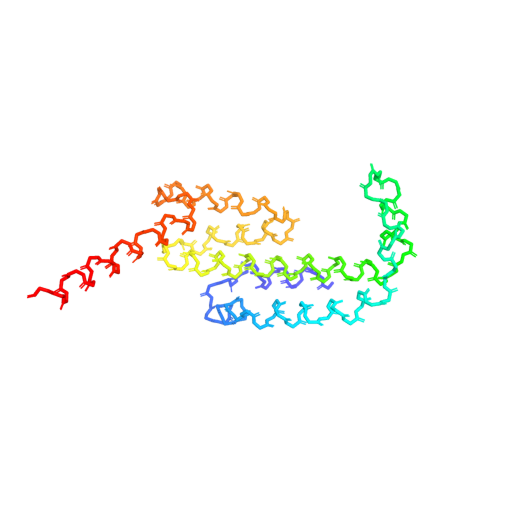 A C 1
ATOM 869 O O . PHE A 1 111 ? -9.488 -2.593 -5.412 1.00 80.38 111 PHE A O 1
ATOM 876 N N . GLY A 1 112 ? -7.513 -3.646 -5.388 1.00 80.75 112 GLY A N 1
ATOM 877 C CA . GLY A 1 112 ? -7.746 -4.263 -4.077 1.00 80.75 112 GLY A CA 1
ATOM 878 C C . GLY A 1 112 ? -7.863 -3.234 -2.950 1.00 80.75 112 GLY A C 1
ATOM 879 O O . GLY A 1 112 ? -8.698 -3.382 -2.057 1.00 80.75 112 GLY A O 1
ATOM 880 N N . VAL A 1 113 ? -7.111 -2.133 -3.046 1.00 81.19 113 VAL A N 1
ATOM 881 C CA . VAL A 1 113 ? -7.211 -0.993 -2.119 1.00 81.19 113 VAL A CA 1
ATOM 882 C C . VAL A 1 113 ? -8.557 -0.297 -2.251 1.00 81.19 113 VAL A C 1
ATOM 884 O O . VAL A 1 113 ? -9.168 0.048 -1.242 1.00 81.19 113 VAL A O 1
ATOM 887 N N . PHE A 1 114 ? -9.045 -0.120 -3.479 1.00 84.19 114 PHE A N 1
ATOM 888 C CA . PHE A 1 114 ? -10.360 0.461 -3.727 1.00 84.19 114 PHE A CA 1
ATOM 889 C C . PHE A 1 114 ? -11.476 -0.386 -3.102 1.00 84.19 114 PHE A C 1
ATOM 891 O O . PHE A 1 114 ? -12.315 0.139 -2.372 1.00 84.19 114 PHE A O 1
ATOM 898 N N . VAL A 1 115 ? -11.44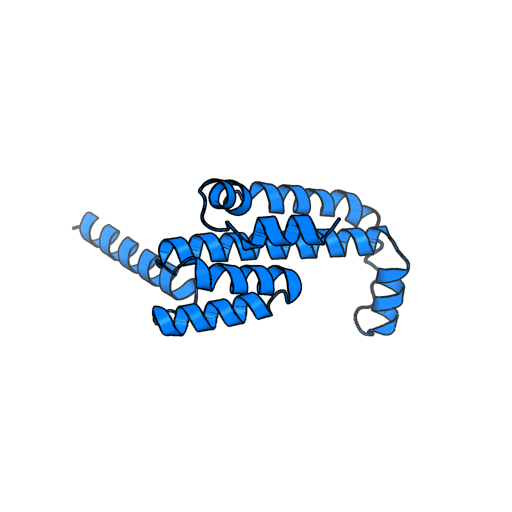2 -1.708 -3.298 1.00 83.94 115 VAL A N 1
ATOM 899 C CA . VAL A 1 115 ? -12.409 -2.631 -2.682 1.00 83.94 115 VAL A CA 1
ATOM 900 C C . VAL A 1 115 ? -12.332 -2.569 -1.155 1.00 83.94 115 VAL A C 1
ATOM 902 O O . VAL A 1 115 ? -13.366 -2.484 -0.492 1.00 83.94 115 VAL A O 1
ATOM 905 N N . TYR A 1 116 ? -11.124 -2.535 -0.586 1.00 83.88 116 TYR A N 1
ATOM 906 C CA . TYR A 1 116 ? -10.936 -2.367 0.854 1.00 83.88 116 TYR A CA 1
ATOM 907 C C . TYR A 1 116 ? -11.520 -1.042 1.366 1.00 83.88 116 TYR A C 1
ATOM 909 O O . TYR A 1 116 ? -12.200 -1.029 2.393 1.00 83.88 116 TYR A O 1
ATOM 917 N N . ALA A 1 117 ? -11.318 0.059 0.640 1.00 82.44 117 ALA A N 1
ATOM 918 C CA . ALA A 1 117 ? -11.888 1.359 0.978 1.00 82.44 117 ALA A CA 1
ATOM 919 C C . ALA A 1 117 ? -13.425 1.329 0.954 1.00 82.44 117 ALA A C 1
ATOM 921 O O . ALA A 1 117 ? -14.057 1.849 1.873 1.00 82.44 117 ALA A O 1
ATOM 922 N N . CYS A 1 118 ? -14.038 0.651 -0.022 1.00 84.19 118 CYS A N 1
ATOM 923 C CA . CYS A 1 118 ? -15.484 0.432 -0.038 1.00 84.19 118 CYS A CA 1
ATOM 924 C C . CYS A 1 118 ? -15.946 -0.374 1.184 1.00 84.19 118 CYS A C 1
ATOM 926 O O . CYS A 1 118 ? -16.857 0.056 1.888 1.00 84.19 118 CYS A O 1
ATOM 928 N N . VAL A 1 119 ? -15.306 -1.509 1.484 1.00 83.06 119 VAL A N 1
ATOM 929 C CA . VAL A 1 119 ? -15.638 -2.345 2.656 1.00 83.06 119 VAL A CA 1
ATOM 930 C C . VAL A 1 119 ? -15.536 -1.538 3.953 1.00 83.06 119 VAL A C 1
ATOM 932 O O . VAL A 1 119 ? -16.429 -1.592 4.801 1.00 83.06 119 VAL A O 1
ATOM 935 N N . ARG A 1 120 ? -14.471 -0.745 4.092 1.00 78.81 120 ARG A N 1
ATOM 936 C CA . ARG A 1 120 ? -14.247 0.153 5.227 1.00 78.81 120 ARG A CA 1
ATOM 937 C C . ARG A 1 120 ? -15.346 1.211 5.339 1.00 78.81 120 ARG A C 1
ATOM 939 O O . ARG A 1 120 ? -15.867 1.420 6.435 1.00 78.81 120 ARG A O 1
ATOM 946 N N . TYR A 1 121 ? -15.716 1.842 4.228 1.00 81.75 121 TYR A N 1
ATOM 947 C CA . TYR A 1 121 ? -16.776 2.845 4.189 1.00 81.75 121 TYR A CA 1
ATOM 948 C C . TYR A 1 121 ? -18.120 2.262 4.637 1.00 81.75 121 TYR A C 1
ATOM 950 O O . TYR A 1 121 ? -18.759 2.819 5.525 1.00 81.75 121 TYR A O 1
ATOM 958 N N . TYR A 1 122 ? -18.508 1.096 4.117 1.00 83.12 122 TYR A N 1
ATOM 959 C CA . TYR A 1 122 ? -19.783 0.469 4.475 1.0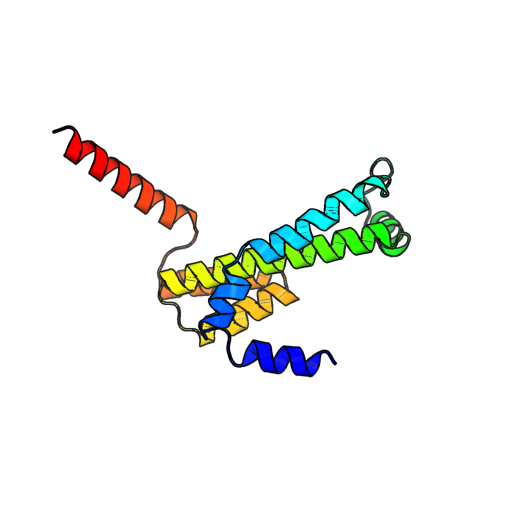0 83.12 122 TYR A CA 1
ATOM 960 C C . TYR A 1 122 ? -19.841 -0.025 5.926 1.00 83.12 122 TYR A C 1
ATOM 962 O O . TYR A 1 122 ? -20.890 0.067 6.558 1.00 83.12 122 TYR A O 1
ATOM 970 N N . LEU A 1 123 ? -18.739 -0.541 6.479 1.00 78.88 123 LEU A N 1
ATOM 971 C CA . LEU A 1 123 ? -18.733 -1.096 7.840 1.00 78.88 123 LEU A CA 1
ATOM 972 C C . LEU A 1 123 ? -18.497 -0.053 8.936 1.00 78.88 123 LEU A C 1
ATOM 974 O O . LEU A 1 123 ? -18.911 -0.262 10.079 1.00 78.88 123 LEU A O 1
ATOM 978 N N . ARG A 1 124 ? -17.757 1.019 8.634 1.00 75.00 124 ARG A N 1
ATOM 979 C CA . ARG A 1 124 ? -17.252 1.969 9.641 1.00 75.00 124 ARG A CA 1
ATOM 980 C C . ARG A 1 124 ? -17.467 3.438 9.286 1.00 75.00 124 ARG A C 1
ATOM 982 O O . ARG A 1 124 ? -17.156 4.282 10.118 1.00 75.00 124 ARG A O 1
ATOM 989 N N . GLY A 1 125 ? -17.964 3.758 8.091 1.00 69.06 125 GLY A N 1
ATOM 990 C CA . GLY A 1 125 ? -18.241 5.132 7.658 1.00 69.06 125 GLY A CA 1
ATOM 991 C C . GLY A 1 125 ? -17.005 6.017 7.459 1.00 69.06 125 GLY A C 1
ATOM 992 O O . GLY A 1 125 ? -17.157 7.213 7.247 1.00 69.06 125 GLY A O 1
ATOM 993 N N . LYS A 1 126 ? -15.785 5.463 7.531 1.00 65.12 126 LYS A N 1
ATOM 994 C CA . LYS A 1 126 ? -14.524 6.216 7.396 1.00 65.12 126 LYS A CA 1
ATOM 995 C C . LYS A 1 126 ? -13.919 5.977 6.018 1.00 65.12 126 LYS A C 1
ATOM 997 O O . LYS A 1 126 ? -13.692 4.821 5.663 1.00 65.12 126 LYS A O 1
ATOM 1002 N N . VAL A 1 127 ? -13.630 7.039 5.268 1.00 60.25 127 VAL A N 1
ATOM 1003 C CA . VAL A 1 127 ? -13.205 6.934 3.860 1.00 60.25 127 VAL A CA 1
ATOM 1004 C C . VAL A 1 127 ? -11.684 6.839 3.740 1.00 60.25 127 VAL A C 1
ATOM 1006 O O . VAL A 1 127 ? -11.200 6.137 2.856 1.00 60.25 127 VAL A O 1
ATOM 1009 N N . LEU A 1 128 ? -10.912 7.472 4.634 1.00 62.84 128 LEU A N 1
ATOM 1010 C CA . LEU A 1 128 ? -9.461 7.587 4.446 1.00 62.84 128 LEU A CA 1
ATOM 1011 C C . LEU A 1 128 ? -8.653 7.555 5.754 1.00 62.84 128 LEU A C 1
ATOM 1013 O O . LEU A 1 128 ? -9.152 7.881 6.829 1.00 62.84 128 LEU A O 1
ATOM 1017 N N . LEU A 1 129 ? -7.357 7.225 5.646 1.00 65.06 129 LEU A N 1
ATOM 1018 C CA . LEU A 1 129 ? -6.360 7.355 6.727 1.00 65.06 129 LEU A CA 1
ATOM 1019 C C . LEU A 1 129 ? -6.333 8.777 7.326 1.00 65.06 129 LEU A C 1
ATOM 1021 O O . LEU A 1 129 ? -6.020 8.955 8.502 1.00 65.06 129 LEU A O 1
ATOM 1025 N N . TYR A 1 130 ? -6.702 9.769 6.515 1.00 63.47 130 TYR A N 1
ATOM 1026 C CA . TYR A 1 130 ? -6.818 11.171 6.897 1.00 63.47 130 TYR A CA 1
ATOM 1027 C C . TYR A 1 130 ? -7.797 11.390 8.055 1.00 63.47 130 TYR A C 1
ATOM 1029 O O . TYR A 1 130 ? -7.439 12.064 9.014 1.00 63.47 130 TYR A O 1
ATOM 1037 N N . ASP A 1 131 ? -8.967 10.742 8.033 1.00 64.50 131 ASP A N 1
ATOM 1038 C CA . ASP A 1 131 ? -9.987 10.903 9.081 1.00 64.50 131 ASP A CA 1
ATOM 1039 C C . ASP A 1 131 ? -9.468 10.426 10.443 1.00 64.50 131 ASP A C 1
ATOM 1041 O O . ASP A 1 131 ? -9.703 11.042 11.479 1.00 64.50 131 ASP A O 1
ATOM 1045 N N . THR A 1 132 ? -8.701 9.334 10.444 1.00 68.81 132 THR A N 1
ATOM 1046 C CA . THR A 1 132 ? -8.062 8.813 11.659 1.00 68.81 132 THR A CA 1
ATOM 1047 C C . THR A 1 132 ? -6.945 9.715 12.176 1.00 68.81 132 THR A C 1
ATOM 1049 O O . THR A 1 132 ? -6.828 9.881 13.385 1.00 68.81 132 THR A O 1
ATOM 1052 N N . LEU A 1 133 ? -6.145 10.321 11.290 1.00 72.00 133 LEU A N 1
ATOM 1053 C CA . LEU A 1 133 ? -5.080 11.241 11.699 1.00 72.00 133 LEU A CA 1
ATOM 1054 C C . LEU A 1 133 ? -5.638 12.563 12.228 1.00 72.00 133 LEU A C 1
ATOM 1056 O O . LEU A 1 133 ? -5.109 13.088 13.202 1.00 72.00 133 LEU A O 1
ATOM 1060 N N . PHE A 1 134 ? -6.712 13.074 11.624 1.00 73.38 134 PHE A N 1
ATOM 1061 C CA . PHE A 1 134 ? -7.375 14.288 12.089 1.00 73.38 134 PHE A CA 1
ATOM 1062 C C . PHE A 1 134 ? -7.998 14.089 13.471 1.00 73.38 134 PHE A C 1
ATOM 1064 O O . PHE A 1 134 ? -7.759 14.896 14.363 1.00 73.38 134 PHE A O 1
ATOM 1071 N N . GLU A 1 135 ? -8.696 12.970 13.694 1.00 78.69 135 GLU A N 1
ATOM 1072 C CA . GLU A 1 135 ? -9.233 12.639 15.019 1.00 78.69 135 GLU A CA 1
ATOM 1073 C C . GLU A 1 135 ? -8.136 12.473 16.083 1.00 78.69 135 GLU A C 1
ATOM 1075 O O . GLU A 1 135 ? -8.346 12.816 17.246 1.00 78.69 135 GLU A O 1
ATOM 1080 N N . GLU A 1 136 ? -6.981 11.898 15.736 1.00 81.38 136 GLU A N 1
ATOM 1081 C CA . GLU A 1 136 ? -5.858 11.772 16.672 1.00 81.38 136 GLU A CA 1
ATOM 1082 C C . GLU A 1 136 ? -5.191 13.124 16.951 1.00 81.38 136 GLU A C 1
ATOM 1084 O O . GLU A 1 136 ? -4.862 13.407 18.105 1.00 81.38 136 GLU A O 1
ATOM 1089 N N . ALA A 1 137 ? -5.034 13.969 15.928 1.00 79.62 137 ALA A N 1
ATOM 1090 C CA . ALA A 1 137 ? -4.473 15.311 16.049 1.00 79.62 137 ALA A CA 1
ATOM 1091 C C . ALA A 1 137 ? -5.363 16.216 16.911 1.00 79.62 137 ALA A C 1
ATOM 1093 O O . ALA A 1 137 ? -4.875 16.818 17.865 1.00 79.62 137 ALA A O 1
ATOM 1094 N N . GLU A 1 138 ? -6.671 16.221 16.659 1.00 83.75 138 GLU A N 1
ATOM 1095 C CA . GLU A 1 138 ? -7.653 16.980 17.435 1.00 83.75 138 GLU A CA 1
ATOM 1096 C C . GLU A 1 138 ? -7.678 16.515 18.902 1.00 83.75 138 GLU A C 1
ATOM 1098 O O . GLU A 1 138 ? -7.600 17.322 19.830 1.00 83.75 138 GLU A O 1
ATOM 1103 N N . ARG A 1 139 ? -7.659 15.196 19.148 1.00 84.31 139 ARG A N 1
ATOM 1104 C CA . ARG A 1 139 ? -7.555 14.645 20.513 1.00 84.31 139 ARG A CA 1
ATOM 1105 C C . ARG A 1 139 ? -6.234 14.978 21.205 1.00 84.31 139 ARG A C 1
ATOM 1107 O O . ARG A 1 139 ? -6.200 15.039 22.437 1.00 84.31 139 ARG A O 1
ATOM 1114 N N . ALA A 1 140 ? -5.136 15.103 20.464 1.00 84.25 140 ALA A N 1
ATOM 1115 C CA . ALA A 1 140 ? -3.838 15.486 21.014 1.00 84.25 140 ALA A CA 1
ATOM 1116 C C . ALA A 1 140 ? -3.798 16.979 21.365 1.00 84.25 140 ALA A C 1
ATOM 1118 O O . ALA A 1 140 ? -3.209 17.350 22.381 1.00 84.25 140 ALA A O 1
ATOM 1119 N N . GLU A 1 141 ? -4.458 17.814 20.568 1.00 85.56 141 GLU A N 1
ATOM 1120 C CA . GLU A 1 141 ? -4.577 19.253 20.783 1.00 85.56 141 GLU A CA 1
ATOM 1121 C C . GLU A 1 141 ? -5.458 19.570 22.000 1.00 85.56 141 GLU A C 1
ATOM 1123 O O . GLU A 1 141 ? -5.035 20.324 22.876 1.00 85.56 141 GLU A O 1
ATOM 1128 N N . ILE A 1 142 ? -6.601 18.888 22.149 1.00 84.31 142 ILE A N 1
ATOM 1129 C CA . ILE A 1 142 ? -7.452 18.970 23.352 1.00 84.31 142 ILE A CA 1
ATOM 1130 C C . ILE A 1 142 ? -6.659 18.566 24.607 1.00 84.31 142 ILE A C 1
ATOM 1132 O O . ILE A 1 142 ? -6.659 19.286 25.601 1.00 84.31 142 ILE A O 1
ATOM 1136 N N . ARG A 1 143 ? -5.887 17.469 24.543 1.00 85.06 143 ARG A N 1
ATOM 1137 C CA . ARG A 1 143 ? -5.036 17.021 25.664 1.00 85.06 143 ARG A CA 1
ATOM 1138 C C . ARG A 1 143 ? -3.876 17.955 26.004 1.00 85.06 143 ARG A C 1
ATOM 1140 O O . ARG A 1 143 ? -3.359 17.872 27.117 1.00 85.06 143 ARG A O 1
ATOM 1147 N N . ARG A 1 144 ? -3.393 18.763 25.056 1.00 84.88 144 ARG A N 1
ATOM 1148 C CA . ARG A 1 144 ? -2.418 19.824 25.350 1.00 84.88 144 ARG A CA 1
ATOM 1149 C C . ARG A 1 144 ? -3.105 20.986 26.051 1.00 84.88 144 ARG A C 1
ATOM 1151 O O . ARG A 1 144 ? -2.621 21.416 27.086 1.00 84.88 144 ARG A O 1
ATOM 1158 N N . LYS A 1 145 ? -4.261 21.408 25.541 1.00 83.25 145 LYS A N 1
ATOM 1159 C CA . LYS A 1 145 ? -5.037 22.518 26.097 1.00 83.25 145 LYS A CA 1
ATOM 1160 C C . LYS A 1 145 ? -5.486 22.266 27.542 1.00 83.25 145 LYS A C 1
ATOM 1162 O O . LYS A 1 145 ? -5.407 23.181 28.344 1.00 83.25 145 LYS A O 1
ATOM 1167 N N . ASP A 1 146 ? -5.846 21.030 27.887 1.00 83.19 146 ASP A N 1
ATOM 1168 C CA . ASP A 1 146 ? -6.170 20.620 29.267 1.00 83.19 146 ASP A CA 1
ATOM 1169 C C . ASP A 1 146 ? -4.951 20.543 30.207 1.00 83.19 146 ASP A C 1
ATOM 1171 O O . ASP A 1 146 ? -5.118 20.417 31.415 1.00 83.19 146 ASP A O 1
ATOM 1175 N N . ARG A 1 147 ? -3.720 20.554 29.679 1.00 79.06 147 ARG A N 1
ATOM 1176 C CA . ARG A 1 147 ? -2.486 20.498 30.481 1.00 79.06 147 ARG A CA 1
ATOM 1177 C C . ARG A 1 147 ? -1.927 21.888 30.806 1.00 79.06 147 ARG A C 1
ATOM 1179 O O . ARG A 1 147 ? -1.129 22.006 31.730 1.00 79.06 147 ARG A O 1
ATOM 1186 N N . ASP A 1 148 ? -2.319 22.897 30.031 1.00 74.69 148 ASP A N 1
ATOM 1187 C CA . ASP A 1 148 ? -1.867 24.288 30.163 1.00 74.69 148 ASP A CA 1
ATOM 1188 C C . ASP A 1 148 ? -2.845 25.158 30.993 1.00 74.69 148 ASP A C 1
ATOM 1190 O O . ASP A 1 148 ? -2.623 26.362 31.137 1.00 74.69 148 ASP A O 1
ATOM 1194 N N . VAL A 1 149 ? -3.916 24.556 31.533 1.00 64.62 149 VAL A N 1
ATOM 1195 C CA . VAL A 1 149 ? -4.920 25.149 32.445 1.00 64.62 149 VAL A CA 1
ATOM 1196 C C . VAL A 1 149 ? -4.756 24.550 33.838 1.00 64.62 149 VAL A C 1
ATOM 1198 O O . VAL A 1 149 ? -4.843 25.326 34.815 1.00 64.62 149 VAL A O 1
#

Foldseek 3Di:
DVVVVVVVLLPDCDDVVVLCVLLPLVVLVVLVVVLVVLVVVDPCVPDDPPDPVSNCCRCVVDVSNVSNVVSNLVSLLSNVLNVLSVVCVVVVPDPNQSSVLSVCCNVVNCVSVVSSQVSCCVPPVDRDPVVVVVVVVVVVVVVVVVVVD

InterPro domains:
  IPR025461 ABA DEFICIENT 4-like [PF14108] (2-116)

pLDDT: mean 72.32, std 10.91, range [42.97, 85.56]

Radius of gyration: 19.83 Å; chains: 1; bounding box: 43×50×60 Å

Organism: NCBI:txid101924

Sequence (149 aa):
MTLFTWILFTYSPTSGYSRITVGSAVLPFLFSLGIPLVIWKVDIRNLNISSIESLRTYLFGNDDVLLVFVLQYLAYGLLVGSWMALDGARLGIPSYLMVPCLAMTMYLGPFGVFVYACVRYYLRGKVLLYDTLFEEAERAEIRRKDRDV